Protein AF-A0A933UA97-F1 (afdb_monomer_lite)

pLDDT: mean 81.4, std 12.18, range [53.03, 97.88]

Foldseek 3Di:
DDDDDDPDDPPPPPNVCVVVVVVVCVVCDQFADDDDDDDDDPDPVRVVVVVVCRRPPGRDDDDD

Sequence (64 aa):
MKIIGRRQPGSGGLEQANGFLKLVIGLRGDKPFIPRGVHRFRSHEEKDAWTLQMLTRPTRARPR

Radius of gyration: 18.52 Å; chains: 1; bounding box: 32×44×39 Å

Structure (mmCIF, N/CA/C/O backbone):
data_AF-A0A933UA97-F1
#
_entry.id   AF-A0A933UA97-F1
#
loop_
_atom_site.group_PDB
_atom_site.id
_atom_site.type_symbol
_atom_site.label_atom_id
_atom_site.label_alt_id
_atom_site.label_comp_id
_atom_site.label_asym_id
_atom_site.label_entity_id
_atom_site.label_seq_id
_atom_site.pdbx_PDB_ins_code
_atom_site.Cartn_x
_atom_site.Cartn_y
_atom_site.Cartn_z
_atom_site.occupancy
_atom_site.B_iso_or_equiv
_atom_site.auth_seq_id
_atom_site.auth_comp_id
_atom_site.auth_asym_id
_atom_site.auth_atom_id
_atom_site.pdbx_PDB_model_num
ATOM 1 N N . MET A 1 1 ? 17.734 33.512 -1.853 1.00 58.19 1 MET A N 1
ATOM 2 C CA . MET A 1 1 ? 16.861 32.323 -2.001 1.00 58.19 1 MET A CA 1
ATOM 3 C C . MET A 1 1 ? 17.735 31.121 -2.358 1.00 58.19 1 MET A C 1
ATOM 5 O O . MET A 1 1 ? 18.288 31.096 -3.448 1.00 58.19 1 MET A O 1
ATOM 9 N N . LYS A 1 2 ? 17.966 30.187 -1.422 1.00 64.19 2 LYS A N 1
ATOM 10 C CA . LYS A 1 2 ? 18.847 29.021 -1.636 1.00 64.19 2 LYS A CA 1
ATOM 11 C C . LYS A 1 2 ? 18.021 27.870 -2.208 1.00 64.19 2 LYS A C 1
ATOM 13 O O . LYS A 1 2 ? 17.193 27.304 -1.504 1.00 64.19 2 LYS A O 1
ATOM 18 N N . ILE A 1 3 ? 18.229 27.544 -3.480 1.00 72.12 3 ILE A N 1
ATOM 19 C CA . ILE A 1 3 ? 17.574 26.397 -4.118 1.00 72.12 3 ILE A CA 1
ATOM 20 C C . ILE A 1 3 ? 18.315 25.131 -3.674 1.00 72.12 3 ILE A C 1
ATOM 22 O O . ILE A 1 3 ? 19.474 24.931 -4.034 1.00 72.12 3 ILE A O 1
ATOM 26 N N . ILE A 1 4 ? 17.659 24.287 -2.876 1.00 66.00 4 ILE A N 1
ATOM 27 C CA . ILE A 1 4 ? 18.182 22.972 -2.486 1.00 66.00 4 ILE A CA 1
ATOM 28 C C . ILE A 1 4 ? 17.753 21.961 -3.554 1.00 66.00 4 ILE A C 1
ATOM 30 O O . ILE A 1 4 ? 16.582 21.609 -3.624 1.00 66.00 4 ILE A O 1
ATOM 34 N N . GLY A 1 5 ? 18.709 21.520 -4.380 1.00 67.06 5 GLY A N 1
ATOM 35 C CA . GLY A 1 5 ? 18.568 20.401 -5.320 1.00 67.06 5 GLY A CA 1
ATOM 36 C C . GLY A 1 5 ? 17.581 20.634 -6.470 1.00 67.06 5 GLY A C 1
ATOM 37 O O . GLY A 1 5 ? 16.371 20.501 -6.315 1.00 67.06 5 GLY A O 1
ATOM 38 N N . ARG A 1 6 ? 18.088 20.894 -7.682 1.00 69.75 6 ARG A N 1
ATOM 39 C CA . ARG A 1 6 ? 17.260 20.752 -8.891 1.00 69.75 6 ARG A CA 1
ATOM 40 C C . ARG A 1 6 ? 16.980 19.263 -9.098 1.00 69.75 6 ARG A C 1
ATOM 42 O O . ARG A 1 6 ? 17.925 18.507 -9.317 1.00 69.75 6 ARG A O 1
ATOM 49 N N . ARG A 1 7 ? 15.708 18.844 -9.039 1.00 66.06 7 ARG A N 1
ATOM 50 C CA . ARG A 1 7 ? 15.305 17.501 -9.486 1.00 66.06 7 ARG A CA 1
ATOM 51 C C . ARG A 1 7 ? 15.695 17.367 -10.953 1.00 66.06 7 ARG A C 1
ATOM 53 O O . ARG A 1 7 ? 15.084 17.999 -11.809 1.00 66.06 7 ARG A O 1
ATOM 60 N N . GLN A 1 8 ? 16.735 16.588 -11.219 1.00 69.12 8 GLN A N 1
ATOM 61 C CA . GLN A 1 8 ? 17.090 16.227 -12.580 1.00 69.12 8 GLN A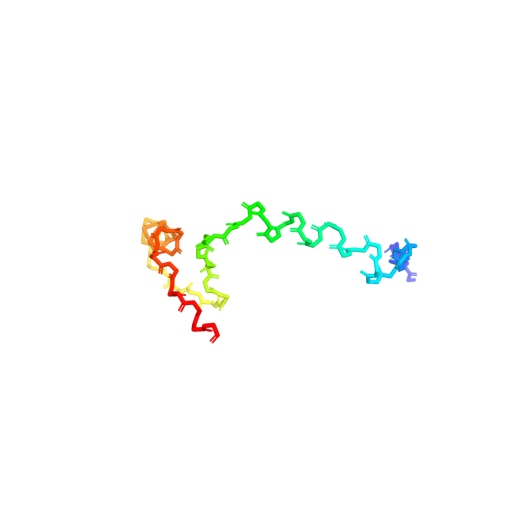 CA 1
ATOM 62 C C . GLN A 1 8 ? 16.062 15.199 -13.058 1.00 69.12 8 GLN A C 1
ATOM 64 O O . GLN A 1 8 ? 15.793 14.243 -12.321 1.00 69.12 8 GLN A O 1
ATOM 69 N N .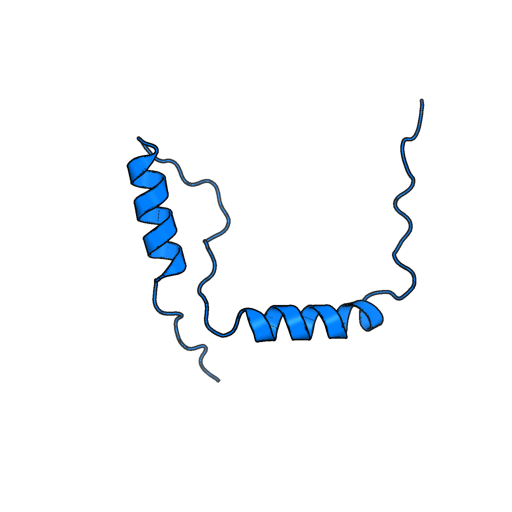 PRO A 1 9 ? 15.443 15.379 -14.236 1.00 66.38 9 PRO A N 1
ATOM 70 C CA . PRO A 1 9 ? 14.698 14.293 -14.846 1.00 66.38 9 PRO A CA 1
ATOM 71 C C . PRO A 1 9 ? 15.653 13.104 -14.983 1.00 66.38 9 PRO A C 1
ATOM 73 O O . PRO A 1 9 ? 16.773 13.261 -15.468 1.00 66.38 9 PRO A O 1
ATOM 76 N N . GLY A 1 10 ? 15.243 11.939 -14.477 1.00 65.44 10 GLY A N 1
ATOM 77 C CA . GLY A 1 10 ? 16.058 10.732 -14.572 1.00 65.44 10 GLY A CA 1
ATOM 78 C C . GLY A 1 10 ? 16.430 10.494 -16.032 1.00 65.44 10 GLY A C 1
ATOM 79 O O . GLY A 1 10 ? 15.559 10.560 -16.906 1.00 65.44 10 GLY A O 1
ATOM 80 N N . SER A 1 11 ? 17.716 10.268 -16.300 1.00 66.44 11 SER A N 1
ATOM 81 C CA . SER A 1 11 ? 18.191 9.914 -17.634 1.00 66.44 11 SER A CA 1
ATOM 82 C C . SER A 1 11 ? 17.445 8.656 -18.064 1.00 66.44 11 SER A C 1
ATOM 84 O O . SER A 1 11 ? 17.658 7.608 -17.462 1.00 66.44 11 SER A O 1
ATOM 86 N N . GLY A 1 12 ? 16.520 8.790 -19.021 1.00 68.38 12 GLY A N 1
ATOM 87 C CA . GLY A 1 12 ? 15.830 7.643 -19.603 1.00 68.38 12 GLY A CA 1
ATOM 88 C C . GLY A 1 12 ? 14.322 7.654 -19.752 1.00 68.38 12 GLY A C 1
ATOM 89 O O . GLY A 1 12 ? 13.783 6.795 -20.452 1.00 68.38 12 GLY A O 1
ATOM 90 N N . GLY A 1 13 ? 13.636 8.608 -19.125 1.00 75.56 13 GLY A N 1
ATOM 91 C CA . GLY A 1 13 ? 12.187 8.752 -19.269 1.00 75.56 13 GLY A CA 1
ATOM 92 C C . GLY A 1 13 ? 11.386 7.499 -18.878 1.00 75.56 13 GLY A C 1
ATOM 93 O O . GLY A 1 13 ? 11.831 6.657 -18.098 1.00 75.56 13 GLY A O 1
ATOM 94 N N . LEU A 1 14 ? 10.165 7.394 -19.406 1.00 77.88 14 LEU A N 1
ATOM 95 C CA . LEU A 1 14 ? 9.227 6.315 -19.068 1.00 77.88 14 LEU A CA 1
ATOM 96 C C . LEU A 1 14 ? 9.697 4.933 -19.549 1.00 77.88 14 LEU A C 1
ATOM 98 O O . LEU A 1 14 ? 9.424 3.937 -18.882 1.00 77.88 14 LEU A O 1
ATOM 102 N N . GLU A 1 15 ? 10.436 4.873 -20.658 1.00 83.19 15 GLU A N 1
ATOM 103 C CA . GLU A 1 15 ? 10.927 3.614 -21.232 1.00 83.19 15 GLU A CA 1
ATOM 104 C C . GLU A 1 15 ? 11.888 2.887 -20.290 1.00 83.19 15 GLU A C 1
ATOM 106 O O . GLU A 1 15 ? 11.743 1.690 -20.040 1.00 83.19 15 GLU A O 1
ATOM 111 N N . GLN A 1 16 ? 12.821 3.614 -19.674 1.00 79.69 16 GLN A N 1
ATOM 112 C CA . GLN A 1 16 ? 13.771 3.013 -18.733 1.00 79.69 16 GLN A CA 1
ATOM 113 C C . GLN A 1 16 ? 13.110 2.645 -17.395 1.00 79.69 16 GLN A C 1
ATOM 115 O O . GLN A 1 16 ? 13.542 1.706 -16.728 1.00 79.69 16 GLN A O 1
ATOM 120 N N . ALA A 1 17 ? 11.998 3.298 -17.039 1.00 83.06 17 ALA A N 1
ATOM 121 C CA . ALA A 1 17 ? 11.190 2.935 -15.875 1.00 83.06 17 ALA A CA 1
ATOM 122 C C . ALA A 1 17 ? 10.286 1.704 -16.108 1.00 83.06 17 ALA A C 1
ATOM 124 O O . ALA A 1 17 ? 9.807 1.104 -15.142 1.00 83.06 17 ALA A O 1
ATOM 125 N N . ASN A 1 18 ? 10.058 1.295 -17.361 1.00 87.88 18 ASN A N 1
ATOM 126 C CA . ASN A 1 18 ? 9.121 0.225 -17.715 1.00 87.88 18 ASN A CA 1
ATOM 127 C C . ASN A 1 18 ? 9.522 -1.135 -17.120 1.00 87.88 18 ASN A C 1
ATOM 129 O O . ASN A 1 18 ? 8.685 -1.848 -16.568 1.00 87.88 18 ASN A O 1
ATOM 133 N N . GLY A 1 19 ? 10.811 -1.488 -17.184 1.00 87.69 19 GLY A N 1
ATOM 134 C CA . GLY A 1 19 ? 11.316 -2.746 -16.621 1.00 87.69 19 GLY A CA 1
ATOM 135 C C . GLY A 1 19 ? 11.088 -2.838 -15.111 1.00 87.69 19 GLY A C 1
ATOM 136 O O . GLY A 1 19 ? 10.574 -3.839 -14.611 1.00 87.69 19 GLY A O 1
ATOM 137 N N . PHE A 1 20 ? 11.379 -1.749 -14.396 1.00 86.06 20 PHE A N 1
ATOM 138 C CA . PHE A 1 20 ? 11.123 -1.649 -12.962 1.00 86.06 20 PHE A CA 1
ATOM 139 C C . PHE A 1 20 ? 9.625 -1.733 -12.641 1.00 86.06 20 PHE A C 1
ATOM 141 O O . PHE A 1 20 ? 9.226 -2.477 -11.748 1.00 86.06 20 PHE A O 1
ATOM 148 N N . LEU A 1 21 ? 8.775 -1.040 -13.405 1.00 89.06 21 LEU A N 1
ATOM 149 C CA . LEU A 1 21 ? 7.325 -1.094 -13.220 1.00 89.06 21 LEU A CA 1
ATOM 150 C C . LEU A 1 21 ? 6.774 -2.516 -13.414 1.00 89.06 21 LEU A C 1
ATOM 152 O O . LEU A 1 21 ? 5.969 -2.970 -12.601 1.00 89.06 21 LEU A O 1
ATOM 156 N N . LYS A 1 22 ? 7.234 -3.244 -14.440 1.00 90.94 22 LYS A N 1
ATOM 157 C CA . LYS A 1 22 ? 6.858 -4.649 -14.674 1.00 90.94 22 LYS A CA 1
ATOM 158 C C . LYS A 1 22 ? 7.260 -5.548 -13.507 1.00 90.94 22 LYS A C 1
ATOM 160 O O . LYS A 1 22 ? 6.440 -6.347 -13.060 1.00 90.94 22 LYS A O 1
ATOM 165 N N . LEU A 1 23 ? 8.477 -5.386 -12.983 1.00 90.06 23 LEU A N 1
ATOM 166 C CA . LEU A 1 23 ? 8.943 -6.121 -11.806 1.00 90.06 23 LEU A CA 1
ATOM 167 C C . LEU A 1 23 ? 8.055 -5.84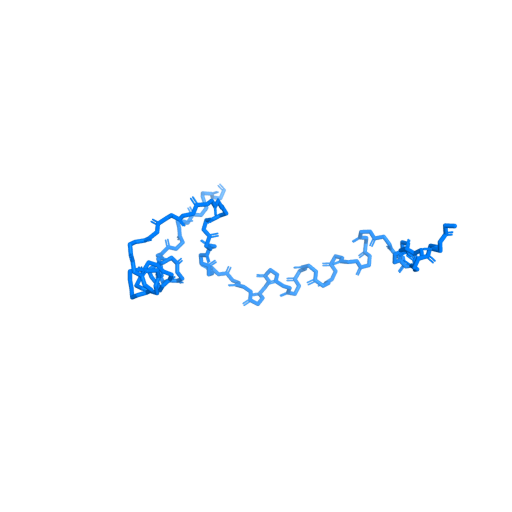4 -10.585 1.00 90.06 23 LEU A C 1
ATOM 169 O O . LEU A 1 23 ? 7.610 -6.780 -9.925 1.00 90.06 23 LEU A O 1
ATOM 173 N N . VAL A 1 24 ? 7.750 -4.572 -10.309 1.00 89.06 24 VAL A N 1
ATOM 174 C CA . VAL A 1 24 ? 6.889 -4.167 -9.184 1.00 89.06 24 VAL A CA 1
ATOM 175 C C . VAL A 1 24 ? 5.480 -4.750 -9.320 1.00 89.06 24 VAL A C 1
ATOM 177 O O . VAL A 1 24 ? 4.926 -5.248 -8.341 1.00 89.06 24 VAL A O 1
ATOM 180 N N . ILE A 1 25 ? 4.904 -4.729 -10.526 1.00 87.12 25 ILE A N 1
ATOM 181 C CA . ILE A 1 25 ? 3.598 -5.344 -10.803 1.00 87.12 25 ILE A CA 1
ATOM 182 C C . ILE A 1 25 ? 3.658 -6.862 -10.574 1.00 87.12 25 ILE A C 1
ATOM 184 O O . ILE A 1 25 ? 2.776 -7.404 -9.910 1.00 87.12 25 ILE A O 1
ATOM 188 N N . GLY A 1 26 ? 4.706 -7.535 -11.058 1.00 87.31 26 GLY A N 1
ATOM 189 C CA . GLY A 1 26 ? 4.894 -8.978 -10.890 1.00 87.31 26 GLY A CA 1
ATOM 190 C C . GLY A 1 26 ? 5.039 -9.402 -9.425 1.00 87.31 26 GLY A C 1
ATOM 191 O O . GLY A 1 26 ? 4.323 -10.288 -8.969 1.00 87.31 26 GLY A O 1
ATOM 192 N N . LEU A 1 27 ? 5.895 -8.721 -8.655 1.00 84.81 27 LEU A N 1
ATOM 193 C CA . LEU A 1 27 ? 6.086 -8.980 -7.218 1.00 84.81 27 LEU A CA 1
ATOM 194 C C . LEU A 1 27 ? 4.813 -8.746 -6.394 1.00 84.81 27 LEU A C 1
ATOM 196 O O . LEU A 1 27 ? 4.606 -9.354 -5.336 1.00 84.81 27 LEU A O 1
ATOM 200 N N . ARG A 1 28 ? 3.961 -7.831 -6.859 1.00 83.19 28 ARG A N 1
ATOM 201 C CA . ARG A 1 28 ? 2.682 -7.549 -6.223 1.00 83.19 28 ARG A CA 1
ATOM 202 C C . ARG A 1 28 ? 1.660 -8.658 -6.474 1.00 83.19 28 ARG A C 1
ATOM 204 O O . ARG A 1 28 ? 0.920 -8.979 -5.544 1.00 83.19 28 ARG A O 1
ATOM 211 N N . GLY A 1 29 ? 1.615 -9.223 -7.681 1.00 84.38 29 GLY A N 1
ATOM 212 C CA . GLY A 1 29 ? 0.619 -10.226 -8.065 1.00 84.38 29 GLY A CA 1
ATOM 213 C C . GLY A 1 29 ? -0.809 -9.751 -7.774 1.00 84.38 29 GLY A C 1
ATOM 214 O O . GLY A 1 29 ? -1.151 -8.592 -8.017 1.00 84.38 29 GLY A O 1
ATOM 215 N N . ASP A 1 30 ? -1.612 -10.622 -7.165 1.00 80.19 30 ASP A N 1
ATOM 216 C CA . ASP A 1 30 ? -3.024 -10.364 -6.855 1.00 80.19 30 ASP A CA 1
ATOM 217 C C . ASP A 1 30 ? -3.257 -9.698 -5.491 1.00 80.19 30 ASP A C 1
ATOM 219 O O . ASP A 1 30 ? -4.375 -9.702 -4.976 1.00 80.19 30 ASP A O 1
ATOM 223 N N . LYS A 1 31 ? -2.228 -9.112 -4.867 1.00 79.44 31 LYS A N 1
ATOM 224 C CA . LYS A 1 31 ? -2.383 -8.472 -3.551 1.00 79.44 31 LYS A CA 1
ATOM 225 C C . LYS A 1 31 ? -3.293 -7.234 -3.637 1.00 79.44 31 LYS A C 1
ATOM 227 O O . LYS A 1 31 ? -3.061 -6.354 -4.485 1.00 79.44 31 LYS A O 1
ATOM 232 N N . PRO A 1 32 ? -4.299 -7.104 -2.753 1.00 77.69 32 PRO A N 1
ATOM 233 C CA . PRO A 1 32 ? -5.205 -5.962 -2.751 1.00 77.69 32 PRO A CA 1
ATOM 234 C C . PRO A 1 32 ? -4.465 -4.661 -2.409 1.00 77.69 32 PRO A C 1
ATOM 236 O O . PRO A 1 32 ? -3.463 -4.651 -1.699 1.00 77.69 32 PRO A O 1
ATOM 239 N N . PHE A 1 33 ? -4.961 -3.533 -2.920 1.00 80.44 33 PHE A N 1
ATOM 240 C CA . PHE A 1 33 ? -4.476 -2.215 -2.499 1.00 80.44 33 PHE A CA 1
ATOM 241 C C . PHE A 1 33 ? -5.173 -1.765 -1.220 1.00 80.44 33 PHE A C 1
ATOM 243 O O . PHE A 1 33 ? -6.384 -1.947 -1.096 1.00 80.44 33 PHE A O 1
ATOM 250 N N . ILE A 1 34 ? -4.457 -1.064 -0.342 1.00 84.94 34 ILE A N 1
ATOM 251 C CA . ILE A 1 34 ? -5.108 -0.222 0.665 1.00 84.94 34 ILE A CA 1
ATOM 252 C C . ILE A 1 34 ? -5.763 0.956 -0.079 1.00 84.94 34 ILE A C 1
ATOM 254 O O . ILE A 1 34 ? -5.098 1.611 -0.889 1.00 84.94 34 ILE A O 1
ATOM 258 N N . PRO A 1 35 ? -7.066 1.219 0.125 1.00 84.50 35 PRO A N 1
ATOM 259 C CA . PRO A 1 35 ? -7.746 2.319 -0.545 1.00 84.50 35 PRO A CA 1
ATOM 260 C C . PRO A 1 35 ? -7.112 3.660 -0.160 1.00 84.50 35 PRO A C 1
ATOM 262 O O . PRO A 1 35 ? -6.983 3.986 1.021 1.00 84.50 35 PRO A O 1
ATOM 265 N N . ARG A 1 36 ? -6.737 4.452 -1.172 1.00 86.44 36 ARG A N 1
ATOM 266 C CA . ARG A 1 36 ? -6.230 5.815 -0.968 1.00 86.44 36 ARG A CA 1
ATOM 267 C C . ARG A 1 36 ? -7.350 6.698 -0.419 1.00 86.44 36 ARG A C 1
ATOM 269 O O . ARG A 1 36 ? -8.458 6.663 -0.946 1.00 86.44 36 ARG A O 1
ATOM 276 N N . GLY A 1 37 ? -7.052 7.494 0.600 1.00 89.44 37 GLY A N 1
ATOM 277 C CA . GLY A 1 37 ? -8.009 8.415 1.207 1.00 89.44 37 GLY A CA 1
ATOM 278 C C . GLY A 1 37 ? -7.685 8.713 2.666 1.00 89.44 37 GLY A C 1
ATOM 279 O O . GLY A 1 37 ? -6.738 8.160 3.226 1.00 89.44 37 GLY A O 1
ATOM 280 N N . VA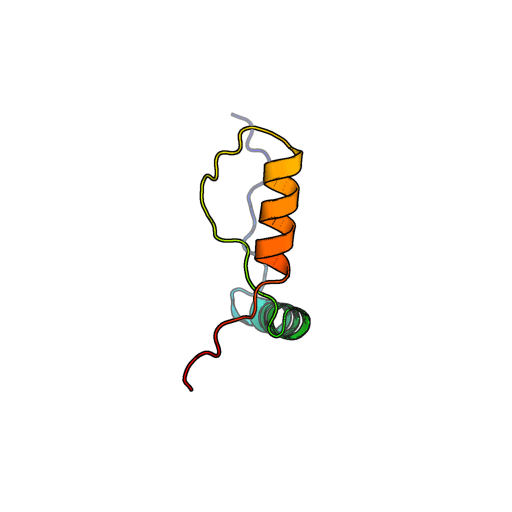L A 1 38 ? -8.484 9.596 3.266 1.00 91.62 38 VAL A N 1
ATOM 281 C CA . VAL A 1 38 ? -8.444 9.868 4.706 1.00 91.62 38 VAL A CA 1
ATOM 282 C C . VAL A 1 38 ? -9.427 8.928 5.390 1.00 91.62 38 VAL A C 1
ATOM 284 O O . VAL A 1 38 ? -10.636 9.061 5.213 1.00 91.62 38 VAL A O 1
ATOM 287 N N . HIS A 1 39 ? -8.899 8.000 6.183 1.00 92.06 39 HIS A N 1
ATOM 288 C CA . HIS A 1 39 ? -9.686 7.092 7.015 1.00 92.06 39 HIS A CA 1
ATOM 289 C C . HIS A 1 39 ? -9.540 7.528 8.469 1.00 92.06 39 HIS A C 1
ATOM 291 O O . HIS A 1 39 ? -8.427 7.778 8.932 1.00 92.06 39 HIS A O 1
ATOM 297 N N . ARG A 1 40 ? -10.663 7.684 9.170 1.00 95.00 40 ARG A N 1
ATOM 298 C CA . ARG A 1 40 ? -10.688 8.098 10.576 1.00 95.00 40 ARG A CA 1
ATOM 299 C C . ARG A 1 40 ? -11.001 6.884 11.435 1.00 95.00 40 ARG A C 1
ATOM 301 O O . ARG A 1 40 ? -11.984 6.202 11.170 1.00 95.00 40 ARG A O 1
ATOM 308 N N . PHE A 1 41 ? -10.190 6.674 12.462 1.00 96.56 41 PHE A N 1
ATOM 309 C CA . PHE A 1 41 ? -10.341 5.596 13.432 1.00 96.56 41 PHE A CA 1
ATOM 310 C C . PHE A 1 41 ? -10.392 6.205 14.827 1.00 96.56 41 PHE A C 1
ATOM 312 O O . PHE A 1 41 ? -9.788 7.253 15.073 1.00 96.56 41 PHE A O 1
ATOM 319 N N . ARG A 1 42 ? -11.137 5.573 15.727 1.00 95.88 42 ARG A N 1
ATOM 320 C CA . ARG A 1 42 ? -11.252 5.986 17.127 1.00 95.88 42 ARG A CA 1
ATOM 321 C C . ARG A 1 42 ? -10.059 5.511 17.953 1.00 95.88 42 ARG A C 1
ATOM 323 O O . ARG A 1 42 ? -9.744 6.153 18.949 1.00 95.88 42 ARG A O 1
ATOM 330 N N . SER A 1 43 ? -9.395 4.431 17.537 1.00 97.88 43 SER A N 1
AT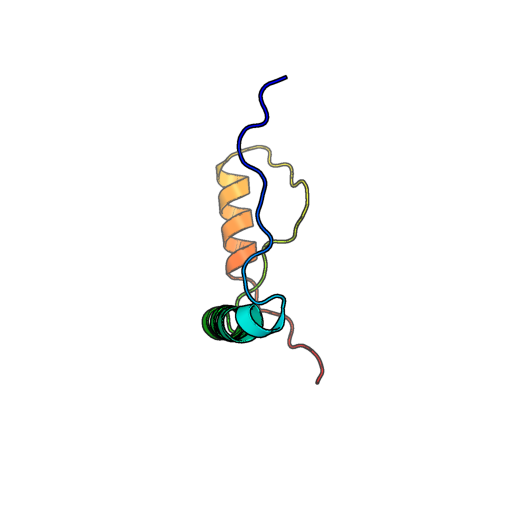OM 331 C CA . SER A 1 43 ? -8.199 3.900 18.197 1.00 97.88 43 SER A CA 1
ATOM 332 C C . SER A 1 43 ? -7.168 3.337 17.209 1.00 97.88 43 SER A C 1
ATOM 334 O O . SER A 1 43 ? -7.430 3.189 16.010 1.00 97.88 43 SER A O 1
ATOM 336 N N . HIS A 1 44 ? -5.971 3.033 17.716 1.00 95.69 44 HIS A N 1
ATOM 337 C CA . HIS A 1 44 ? -4.899 2.428 16.924 1.00 95.69 44 HIS A CA 1
ATOM 338 C C . HIS A 1 44 ? -5.213 0.973 16.556 1.00 95.69 44 HIS A C 1
ATOM 340 O O . HIS A 1 44 ? -4.955 0.560 15.428 1.00 95.69 44 HIS A O 1
ATOM 346 N N . GLU A 1 45 ? -5.836 0.229 17.466 1.00 97.56 45 GLU A N 1
ATOM 347 C CA . GLU A 1 45 ? -6.242 -1.163 17.267 1.00 97.56 45 GLU A CA 1
ATOM 348 C C . GLU A 1 45 ? -7.278 -1.271 16.144 1.00 97.56 45 GLU A C 1
ATOM 350 O O . GLU A 1 45 ? -7.189 -2.159 15.298 1.00 97.56 45 GLU A O 1
ATOM 355 N N . GLU A 1 46 ? -8.222 -0.325 16.082 1.00 96.38 46 GLU A N 1
ATOM 356 C CA . GLU A 1 46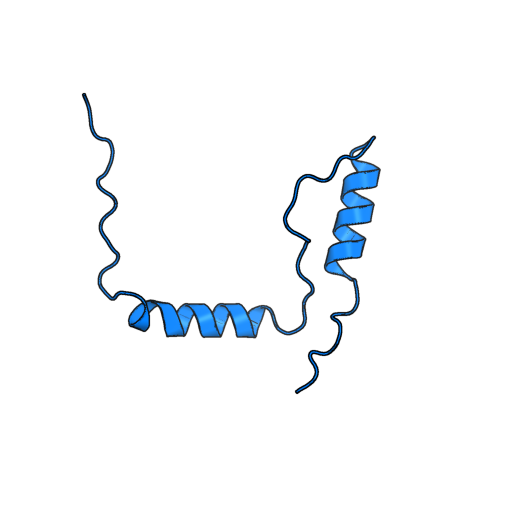 ? -9.201 -0.243 14.995 1.00 96.38 46 GLU A CA 1
ATOM 357 C C . GLU A 1 46 ? -8.509 -0.014 13.642 1.00 96.38 46 GLU A C 1
ATOM 359 O O . GLU A 1 46 ? -8.815 -0.689 12.656 1.00 96.38 46 GLU A O 1
ATOM 364 N N . LYS A 1 47 ? -7.521 0.891 13.601 1.00 95.38 47 LYS A N 1
ATOM 365 C CA . LYS A 1 47 ? -6.716 1.156 12.400 1.00 95.38 47 LYS A CA 1
ATOM 366 C C . LYS A 1 47 ? -5.948 -0.091 11.957 1.00 95.38 47 LYS A C 1
ATOM 368 O O . LYS A 1 47 ? -5.869 -0.365 10.758 1.00 95.38 47 LYS A O 1
ATOM 373 N N . ASP A 1 48 ? -5.363 -0.833 12.891 1.00 95.38 48 ASP A N 1
ATOM 374 C CA . ASP A 1 48 ? -4.562 -2.022 12.587 1.00 95.38 48 ASP A CA 1
ATOM 375 C C . ASP A 1 48 ? -5.441 -3.186 12.111 1.00 95.38 48 ASP A C 1
ATOM 377 O O . ASP A 1 48 ? -5.133 -3.800 11.086 1.00 95.38 48 ASP A O 1
ATOM 381 N N . ALA A 1 49 ? -6.587 -3.418 12.760 1.00 95.94 49 ALA A N 1
ATOM 382 C CA . ALA A 1 49 ? -7.577 -4.401 12.321 1.00 95.94 49 ALA A CA 1
ATOM 383 C C . ALA A 1 49 ? -8.098 -4.088 10.909 1.00 95.94 49 ALA A C 1
ATOM 385 O O . ALA A 1 49 ? -8.134 -4.964 10.040 1.00 95.94 49 ALA A O 1
ATOM 386 N N . TRP A 1 50 ? -8.425 -2.819 10.646 1.00 94.50 50 TRP A N 1
ATOM 387 C CA . TRP A 1 50 ? -8.833 -2.367 9.319 1.00 94.50 50 TRP A CA 1
ATOM 388 C C . TRP A 1 50 ? -7.716 -2.537 8.281 1.00 94.50 50 TRP A C 1
ATOM 390 O O . TRP A 1 50 ? -7.961 -3.005 7.168 1.00 94.50 50 TRP A O 1
ATOM 400 N N . THR A 1 51 ? -6.472 -2.208 8.639 1.00 91.50 51 THR A N 1
ATOM 401 C CA . THR A 1 51 ? -5.314 -2.351 7.742 1.00 91.50 51 THR A CA 1
ATOM 402 C C . THR A 1 51 ? -5.102 -3.811 7.361 1.00 91.50 51 THR A C 1
ATOM 404 O O . THR A 1 51 ? -4.943 -4.121 6.178 1.00 91.50 51 THR A O 1
ATOM 407 N N . LEU A 1 52 ? -5.162 -4.717 8.340 1.00 92.12 52 LEU A N 1
ATOM 408 C CA . LEU A 1 52 ? -5.050 -6.151 8.106 1.00 92.12 52 LEU A CA 1
ATOM 409 C C . LEU A 1 52 ? -6.164 -6.644 7.177 1.00 92.12 52 LEU A C 1
ATOM 411 O O . LEU A 1 52 ? -5.875 -7.339 6.206 1.00 92.12 52 LEU A O 1
ATOM 415 N N . GLN A 1 53 ? -7.410 -6.221 7.405 1.00 91.56 53 GLN A N 1
ATOM 416 C CA . GLN A 1 53 ? -8.540 -6.551 6.536 1.00 91.56 53 GLN A CA 1
ATOM 417 C C . GLN A 1 53 ? -8.323 -6.064 5.093 1.00 91.56 53 GLN A C 1
ATOM 419 O O . GLN A 1 53 ? -8.618 -6.781 4.138 1.00 91.56 53 GLN A O 1
ATOM 424 N N . MET A 1 54 ? -7.792 -4.852 4.901 1.00 90.31 54 MET A N 1
ATOM 425 C CA . MET A 1 54 ? -7.525 -4.316 3.562 1.00 90.31 54 MET A CA 1
ATOM 426 C C . MET A 1 54 ? -6.390 -5.046 2.838 1.00 90.31 54 MET A C 1
ATOM 428 O O . MET A 1 54 ? -6.421 -5.116 1.608 1.00 90.31 54 MET A O 1
ATOM 432 N N . LEU A 1 55 ? -5.413 -5.583 3.574 1.00 86.25 55 LEU A N 1
ATOM 433 C CA . LEU A 1 55 ? -4.294 -6.356 3.028 1.00 86.25 55 LEU A CA 1
ATOM 434 C C . LEU A 1 55 ? -4.665 -7.810 2.711 1.00 86.25 55 LEU A C 1
ATOM 436 O O . LEU A 1 55 ? -4.077 -8.392 1.801 1.00 86.25 55 LEU A O 1
ATOM 440 N N . THR A 1 56 ? -5.629 -8.392 3.430 1.00 87.19 56 THR A N 1
ATOM 441 C CA . THR A 1 56 ? -6.038 -9.799 3.271 1.00 87.19 56 THR A CA 1
ATOM 442 C C . THR A 1 56 ? -7.319 -9.986 2.465 1.00 87.19 56 THR A C 1
ATOM 444 O O . THR A 1 56 ? -7.670 -11.119 2.136 1.00 87.19 56 THR A O 1
ATOM 447 N N . ARG A 1 57 ? -8.028 -8.904 2.112 1.00 85.06 57 ARG A N 1
ATOM 448 C CA . ARG A 1 57 ? -9.255 -9.008 1.313 1.00 85.06 57 ARG A CA 1
ATOM 449 C C . ARG A 1 57 ? -8.994 -9.692 -0.039 1.00 85.06 57 ARG A C 1
ATOM 451 O O . ARG A 1 57 ? -7.999 -9.386 -0.698 1.00 85.06 57 ARG A O 1
ATOM 458 N N . PRO A 1 58 ? -9.912 -10.548 -0.513 1.00 78.38 58 PRO A N 1
ATOM 459 C CA . PRO A 1 58 ? -9.797 -11.140 -1.837 1.00 78.38 58 PRO A CA 1
ATOM 460 C C . PRO A 1 58 ? -9.852 -10.044 -2.908 1.00 78.38 58 PRO A C 1
ATOM 462 O O . PRO A 1 58 ? -10.762 -9.207 -2.931 1.00 78.38 58 PRO A O 1
ATOM 465 N N . THR A 1 59 ? -8.867 -10.034 -3.804 1.00 69.50 59 THR A N 1
ATOM 466 C CA . THR A 1 59 ? -8.878 -9.145 -4.967 1.00 69.50 59 THR A CA 1
ATOM 467 C C . THR A 1 59 ? -10.018 -9.575 -5.881 1.00 69.50 59 THR A C 1
ATOM 469 O O . THR A 1 59 ? -10.066 -10.720 -6.323 1.00 69.50 59 THR A O 1
ATOM 472 N N . ARG A 1 60 ? -10.967 -8.668 -6.159 1.00 65.00 60 ARG A N 1
ATOM 473 C CA . ARG A 1 60 ? -11.999 -8.929 -7.172 1.00 65.00 60 ARG A CA 1
ATOM 474 C C . ARG A 1 60 ? -11.292 -9.225 -8.491 1.00 65.00 60 ARG A C 1
ATOM 476 O O . ARG A 1 60 ? -10.533 -8.381 -8.970 1.00 65.00 60 ARG A O 1
ATOM 483 N N . ALA A 1 61 ? -11.543 -10.409 -9.049 1.00 58.59 61 ALA A N 1
ATOM 484 C CA . ALA A 1 61 ? -11.045 -10.781 -10.362 1.00 58.59 61 ALA A CA 1
ATOM 485 C C . ALA A 1 61 ? -11.439 -9.685 -11.357 1.00 58.59 61 ALA A C 1
ATOM 487 O O . ALA A 1 61 ? -12.612 -9.318 -11.466 1.00 58.59 61 ALA A O 1
ATOM 488 N N . ARG A 1 62 ? -10.446 -9.113 -12.037 1.00 55.62 62 ARG A N 1
ATOM 489 C CA . ARG A 1 62 ? -10.702 -8.168 -13.119 1.00 55.62 62 ARG A CA 1
ATOM 490 C C . ARG A 1 62 ? -11.368 -8.977 -14.244 1.00 55.62 62 ARG A C 1
ATOM 492 O O . ARG A 1 62 ? -10.765 -9.973 -14.649 1.00 55.62 62 ARG A O 1
ATOM 499 N N . PRO A 1 63 ? -12.582 -8.631 -14.718 1.00 56.59 63 PRO A N 1
ATOM 500 C CA . PRO A 1 63 ? -13.108 -9.260 -15.925 1.00 56.59 63 PRO A CA 1
ATOM 501 C C . PRO A 1 63 ? -12.098 -9.004 -17.051 1.00 56.59 63 PRO A C 1
ATOM 503 O O . PRO A 1 63 ? -11.581 -7.887 -17.162 1.00 56.59 63 PRO A O 1
ATOM 506 N N . ARG A 1 64 ? -11.727 -10.077 -17.756 1.00 53.03 64 ARG A N 1
ATOM 507 C CA . ARG A 1 64 ? -10.764 -10.038 -18.863 1.00 53.03 64 ARG A CA 1
ATOM 508 C C . ARG A 1 64 ? -11.360 -9.325 -20.064 1.00 53.03 64 ARG A C 1
ATOM 510 O O . ARG A 1 64 ? -12.567 -9.536 -20.308 1.00 53.03 64 ARG A O 1
#

Secondary structure (DSSP, 8-state):
-------PPPTTHHHHHHHHHHHHHHHHTTPPPPPPS----SSHHHHHHHHHHHHHSPPPPPP-